Protein AF-A0A1J4SV22-F1 (afdb_monomer_lite)

pLDDT: mean 73.8, std 19.76, range [37.28, 94.69]

Foldseek 3Di:
DDPDDDDDDDDDDDDPDDDDDPDDDDPVVPPPPPPPDDDDDDDPPVVVVVLVVVVVVCVVVVDPDDSVRVVVVVVVVQVVQCVVVPCPGPVNVVVVD

Secondary structure (DSSP, 8-state):
------------------------S----------------PPPHHHHHHHHHHHHHHHHTT----HHHHHHHHHHHHHHHHHHHGGGSHHHHHH--

Radius of gyration: 30.12 Å; chains: 1; bounding box: 45×64×73 Å

Structure (mmCIF, N/CA/C/O backbone):
data_AF-A0A1J4SV22-F1
#
_entry.id   AF-A0A1J4SV22-F1
#
loop_
_atom_site.group_PDB
_atom_site.id
_atom_site.type_symbol
_atom_site.label_atom_id
_atom_site.label_alt_id
_atom_site.label_comp_id
_atom_site.label_asym_id
_atom_site.label_entity_id
_atom_site.label_seq_id
_atom_site.pdbx_PDB_ins_code
_atom_site.Cartn_x
_atom_site.Cartn_y
_atom_site.Cartn_z
_atom_site.occupancy
_atom_site.B_iso_or_equiv
_atom_site.auth_seq_id
_atom_site.auth_comp_id
_atom_site.auth_asym_id
_atom_site.auth_atom_id
_atom_site.pdbx_PDB_model_num
ATOM 1 N N . MET A 1 1 ? 22.834 -49.471 45.660 1.00 41.72 1 MET A N 1
ATOM 2 C CA . MET A 1 1 ? 21.680 -50.274 46.130 1.00 41.72 1 MET A CA 1
ATOM 3 C C . MET A 1 1 ? 20.639 -49.349 46.741 1.00 41.72 1 MET A C 1
ATOM 5 O O . MET A 1 1 ? 21.003 -48.350 47.348 1.00 41.72 1 MET A O 1
ATOM 9 N N . LYS A 1 2 ? 19.367 -49.654 46.472 1.00 46.53 2 LYS A N 1
ATOM 10 C CA . LYS A 1 2 ? 18.158 -48.862 46.739 1.00 46.53 2 LYS A CA 1
ATOM 11 C C . LYS A 1 2 ? 18.062 -48.352 48.185 1.00 46.53 2 LYS A C 1
ATOM 13 O O . LYS A 1 2 ? 18.158 -49.150 49.111 1.00 46.53 2 LYS A O 1
ATOM 18 N N . ARG A 1 3 ? 17.733 -47.070 48.370 1.00 51.22 3 ARG A N 1
ATOM 19 C CA . ARG A 1 3 ? 17.028 -46.602 49.573 1.00 51.22 3 ARG A CA 1
ATOM 20 C C . ARG A 1 3 ? 15.554 -46.469 49.211 1.00 51.22 3 ARG A C 1
ATOM 22 O O . ARG A 1 3 ? 15.141 -45.505 48.579 1.00 51.22 3 ARG A O 1
ATOM 29 N N . VAL A 1 4 ? 14.822 -47.537 49.511 1.00 52.31 4 VAL A N 1
ATOM 30 C CA . VAL A 1 4 ? 13.361 -47.592 49.463 1.00 52.31 4 VAL A CA 1
ATOM 31 C C . VAL A 1 4 ? 12.812 -46.781 50.635 1.00 52.31 4 VAL A C 1
ATOM 33 O O . VAL A 1 4 ? 13.368 -46.802 51.732 1.00 52.31 4 VAL A O 1
ATOM 36 N N . SER A 1 5 ? 11.744 -46.053 50.333 1.00 49.75 5 SER A N 1
ATOM 37 C CA . SER A 1 5 ? 10.976 -45.131 51.157 1.00 49.75 5 SER A CA 1
ATOM 38 C C . SER A 1 5 ? 10.615 -45.659 52.544 1.00 49.75 5 SER A C 1
ATOM 40 O O . SER A 1 5 ? 10.216 -46.813 52.696 1.00 49.75 5 SER A O 1
ATOM 42 N N . LEU A 1 6 ? 10.633 -44.756 53.526 1.00 48.22 6 LEU A N 1
ATOM 43 C CA . LEU A 1 6 ? 10.004 -44.959 54.823 1.00 48.22 6 LEU A CA 1
ATOM 44 C C . LEU A 1 6 ? 9.023 -43.806 55.102 1.00 48.22 6 LEU A C 1
ATOM 46 O O . LEU A 1 6 ? 9.424 -42.693 55.409 1.00 48.22 6 LEU A O 1
ATOM 50 N N . ILE A 1 7 ? 7.739 -44.143 54.962 1.00 48.19 7 ILE A N 1
ATOM 51 C CA . ILE A 1 7 ? 6.654 -43.877 55.920 1.00 48.19 7 ILE A CA 1
ATOM 52 C C . ILE A 1 7 ? 6.267 -42.415 56.200 1.00 48.19 7 ILE A C 1
ATOM 54 O O . ILE A 1 7 ? 6.965 -41.665 56.870 1.00 48.19 7 ILE A O 1
ATOM 58 N N . GLY A 1 8 ? 5.010 -42.112 55.870 1.00 46.62 8 GLY A N 1
ATOM 59 C CA . GLY A 1 8 ? 4.230 -41.040 56.481 1.00 46.62 8 GLY A CA 1
ATOM 60 C C . GLY A 1 8 ? 2.732 -41.282 56.290 1.00 46.62 8 GLY A C 1
ATOM 61 O O . GLY A 1 8 ? 2.190 -40.955 55.244 1.00 46.62 8 GLY A O 1
ATOM 62 N N . LYS A 1 9 ? 2.090 -41.895 57.296 1.00 44.12 9 LYS A N 1
ATOM 63 C CA . LYS A 1 9 ? 0.628 -41.994 57.517 1.00 44.12 9 LYS A CA 1
ATOM 64 C C . LYS A 1 9 ? -0.034 -40.633 57.212 1.00 44.12 9 LYS A C 1
ATOM 66 O O . LYS A 1 9 ? 0.512 -39.624 57.623 1.00 44.12 9 LYS A O 1
ATOM 71 N N . GLY A 1 10 ? -1.171 -40.473 56.545 1.00 38.91 10 GLY A N 1
ATOM 72 C CA . GLY A 1 10 ? -2.390 -41.265 56.488 1.00 38.91 10 GLY A CA 1
ATOM 73 C C . GLY A 1 10 ? -3.560 -40.327 56.828 1.00 38.91 10 GLY A C 1
ATOM 74 O O . GLY A 1 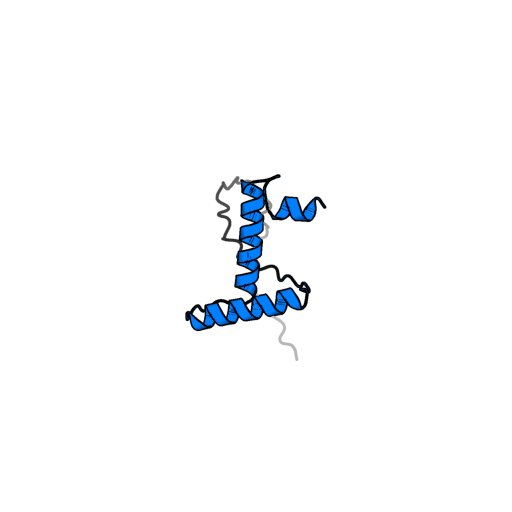10 ? -3.505 -39.693 57.876 1.00 38.91 10 GLY A O 1
ATOM 75 N N . LYS A 1 11 ? -4.574 -40.258 55.949 1.00 46.41 11 LYS A N 1
ATOM 76 C CA . LYS A 1 11 ? -6.032 -40.129 56.197 1.00 46.41 11 LYS A CA 1
ATOM 77 C C . LYS A 1 11 ? -6.759 -39.253 55.157 1.00 46.41 11 LYS A C 1
ATOM 79 O O . LYS A 1 11 ? -6.391 -38.107 54.944 1.00 46.41 11 LYS A O 1
ATOM 84 N N . ALA A 1 12 ? -7.856 -39.836 54.658 1.00 38.91 12 ALA A N 1
ATOM 85 C CA . ALA A 1 12 ? -9.033 -39.241 54.015 1.00 38.91 12 ALA A CA 1
ATOM 86 C C . ALA A 1 12 ? -8.949 -38.856 52.517 1.00 38.91 12 ALA A C 1
ATOM 88 O O . ALA A 1 12 ? -8.496 -37.781 52.147 1.00 38.91 12 ALA A O 1
ATOM 89 N N . GLU A 1 13 ? -9.505 -39.736 51.672 1.00 42.19 13 GLU A N 1
ATOM 90 C CA . GLU A 1 13 ? -10.409 -39.347 50.567 1.00 42.19 13 GLU A CA 1
ATOM 91 C C . GLU A 1 13 ? -11.569 -38.463 51.097 1.00 42.19 13 GLU A C 1
ATOM 93 O O . GLU A 1 13 ? -11.846 -38.548 52.298 1.00 42.19 13 GLU A O 1
ATOM 98 N N . PRO A 1 14 ? -12.298 -37.669 50.274 1.00 49.12 14 PRO A N 1
ATOM 99 C CA . PRO A 1 14 ? -12.535 -37.849 48.836 1.00 49.12 14 PRO A CA 1
ATOM 100 C C . PRO A 1 14 ? -12.362 -36.580 47.973 1.00 49.12 14 PRO A C 1
ATOM 102 O O . PRO A 1 14 ? -12.222 -35.457 48.453 1.00 49.12 14 PRO A O 1
ATOM 105 N N . ALA A 1 15 ? -12.392 -36.782 46.656 1.00 52.16 15 ALA A N 1
ATOM 106 C CA . ALA A 1 15 ? -12.482 -35.735 45.643 1.00 52.16 15 ALA A CA 1
ATOM 107 C C . ALA A 1 15 ? -13.679 -34.786 45.877 1.00 52.16 15 ALA A C 1
ATOM 109 O O . ALA A 1 15 ? -14.758 -35.255 46.243 1.00 52.16 15 ALA A O 1
ATOM 110 N N . PRO A 1 16 ? -13.572 -33.479 45.572 1.00 45.22 16 PRO A N 1
ATOM 111 C CA . PRO A 1 16 ? -14.754 -32.653 45.402 1.00 45.22 16 PRO A CA 1
ATOM 112 C C . PRO A 1 16 ? -15.317 -32.862 43.990 1.00 45.22 16 PRO A C 1
ATOM 114 O O . PRO A 1 16 ? -14.943 -32.194 43.025 1.00 45.22 16 PRO A O 1
ATOM 117 N N . THR A 1 17 ? -16.241 -33.813 43.879 1.00 48.12 17 THR A N 1
ATOM 118 C CA . THR A 1 17 ? -17.216 -33.873 42.790 1.00 48.12 17 THR A CA 1
ATOM 119 C C . THR A 1 17 ? -18.190 -32.702 42.943 1.00 48.12 17 THR A C 1
ATOM 121 O O . THR A 1 17 ? -18.940 -32.637 43.908 1.00 48.12 17 THR A O 1
ATOM 124 N N . VAL A 1 18 ? -18.132 -31.789 41.971 1.00 53.78 18 VAL A N 1
ATOM 125 C CA . VAL A 1 18 ? -19.234 -31.005 41.380 1.00 53.78 18 VAL A CA 1
ATOM 126 C C . VAL A 1 18 ? -20.321 -30.504 42.350 1.00 53.78 18 VAL A C 1
ATOM 128 O O . VAL A 1 18 ? -21.245 -31.228 42.706 1.00 53.78 18 VAL A O 1
ATOM 131 N N . GLY A 1 19 ? -20.280 -29.208 42.667 1.00 37.28 19 GLY A N 1
ATOM 132 C CA . GLY A 1 19 ? -21.351 -28.487 43.359 1.00 37.28 19 GLY A CA 1
ATOM 133 C C . GLY A 1 19 ? -21.508 -27.085 42.775 1.00 37.28 19 GLY A C 1
ATOM 134 O O . GLY A 1 19 ? -20.524 -26.371 42.612 1.00 37.28 19 GLY A O 1
ATOM 135 N N . GLY A 1 20 ? -22.737 -26.744 42.393 1.00 47.38 20 GLY A N 1
ATOM 136 C CA . GLY A 1 20 ? -23.099 -25.597 41.567 1.00 47.38 20 GLY A CA 1
ATOM 137 C C . GLY A 1 20 ? -22.705 -24.221 42.103 1.00 47.38 20 GLY A C 1
ATOM 138 O O . GLY A 1 20 ? -22.696 -23.954 43.300 1.00 47.38 20 GLY A O 1
ATOM 139 N N . GLY A 1 21 ? -22.453 -23.320 41.159 1.00 38.91 21 GLY A N 1
ATOM 140 C CA . GLY A 1 21 ? -22.234 -21.906 41.414 1.00 38.91 21 GLY A CA 1
ATOM 141 C C . GLY A 1 21 ? -22.153 -21.162 40.094 1.00 38.91 21 GLY A C 1
ATOM 142 O O . GLY A 1 21 ? -21.142 -21.213 39.400 1.00 38.91 21 GLY A O 1
ATOM 143 N N . VAL A 1 22 ? -23.247 -20.507 39.718 1.00 54.56 22 VAL A N 1
ATOM 144 C CA . VAL A 1 22 ? -23.289 -19.550 38.613 1.00 54.56 22 VAL A CA 1
ATOM 145 C C . VAL A 1 22 ? -22.396 -18.368 38.993 1.00 54.56 22 VAL A C 1
ATOM 147 O O . VAL A 1 22 ? -22.860 -17.419 39.616 1.00 54.56 22 VAL A O 1
ATOM 150 N N . ASN A 1 23 ? -21.118 -18.408 38.617 1.00 49.25 23 ASN A N 1
ATOM 151 C CA . ASN A 1 23 ? -20.236 -17.244 38.699 1.00 49.25 23 ASN A CA 1
ATOM 152 C C . ASN A 1 23 ? -20.235 -16.509 37.356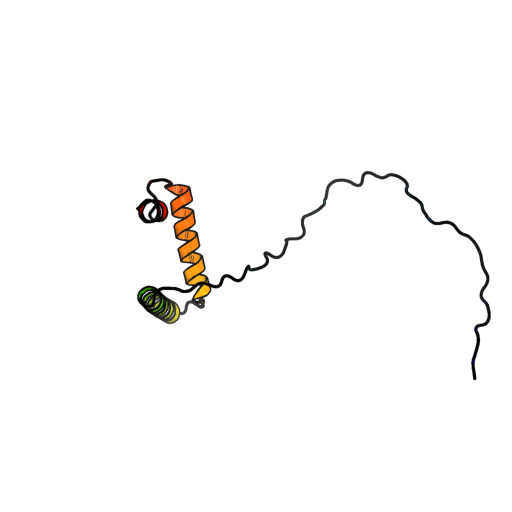 1.00 49.25 23 ASN A C 1
ATOM 154 O O . ASN A 1 23 ? -19.414 -16.722 36.468 1.00 49.25 23 ASN A O 1
ATOM 158 N N . THR A 1 24 ? -21.290 -15.712 37.217 1.00 47.88 24 THR A N 1
ATOM 159 C CA . THR A 1 24 ? -21.255 -14.307 36.806 1.00 47.88 24 THR A CA 1
ATOM 160 C C . THR A 1 24 ? -20.136 -13.852 35.859 1.00 47.88 24 THR A C 1
ATOM 162 O O . THR A 1 24 ? -18.986 -13.654 36.234 1.00 47.88 24 THR A O 1
ATOM 165 N N . PHE A 1 25 ? -20.552 -13.555 34.622 1.00 52.88 25 PHE A N 1
ATOM 166 C CA . PHE A 1 25 ? -20.399 -12.230 34.009 1.00 52.88 25 PHE A CA 1
ATOM 167 C C . PHE A 1 25 ? -19.197 -11.406 34.483 1.00 52.88 25 PHE A C 1
ATOM 169 O O . PHE A 1 25 ? -19.399 -10.455 35.207 1.00 52.88 25 PHE A O 1
ATOM 176 N N . PHE A 1 26 ? -17.979 -11.747 34.076 1.00 54.06 26 PHE A N 1
ATOM 177 C CA . PHE A 1 26 ? -16.888 -10.809 33.764 1.00 54.06 26 PHE A CA 1
ATOM 178 C C . PHE A 1 26 ? -15.752 -11.630 33.150 1.00 54.06 26 PHE A C 1
ATOM 180 O O . PHE A 1 26 ? -14.623 -11.665 33.633 1.00 54.06 26 PHE A O 1
ATOM 187 N N . SER A 1 27 ? -16.036 -12.286 32.020 1.00 45.25 27 SER A N 1
ATOM 188 C CA . SER A 1 27 ? -14.961 -12.573 31.074 1.00 45.25 27 SER A CA 1
ATOM 189 C C . SER A 1 27 ? -14.617 -11.235 30.423 1.00 45.25 27 SER A C 1
ATOM 191 O O . SER A 1 27 ? -15.067 -10.917 29.322 1.00 45.25 27 SER A O 1
ATOM 193 N N . HIS A 1 28 ? -13.891 -10.389 31.162 1.00 50.75 28 HIS A N 1
ATOM 194 C CA . HIS A 1 28 ? -13.095 -9.346 30.546 1.00 50.75 28 HIS A CA 1
ATOM 195 C C . HIS A 1 28 ? -12.238 -10.086 29.534 1.00 50.75 28 HIS A C 1
ATOM 197 O O . HIS A 1 28 ? -11.295 -10.783 29.908 1.00 50.75 28 HIS A O 1
ATOM 203 N N . LYS A 1 29 ? -12.638 -10.013 28.258 1.00 50.59 29 LYS A N 1
ATOM 204 C CA . LYS A 1 29 ? -11.792 -10.410 27.146 1.00 50.59 29 LYS A CA 1
ATOM 205 C C . LYS A 1 29 ? -10.481 -9.682 27.390 1.00 50.59 29 LYS A C 1
ATOM 207 O O . LYS A 1 29 ? -10.399 -8.475 27.170 1.00 50.59 29 LYS A O 1
ATOM 212 N N . ALA A 1 30 ? -9.483 -10.408 27.888 1.00 54.12 30 ALA A N 1
ATOM 213 C CA . ALA A 1 30 ? -8.106 -9.979 27.787 1.00 54.12 30 ALA A CA 1
ATOM 214 C C . ALA A 1 30 ? -7.926 -9.524 26.333 1.00 54.12 30 ALA A C 1
ATOM 216 O O . ALA A 1 30 ? -8.486 -10.186 25.446 1.00 54.12 30 ALA A O 1
ATOM 217 N N . PRO A 1 31 ? -7.259 -8.388 26.064 1.00 49.44 31 PRO A N 1
ATOM 218 C CA . PRO A 1 31 ? -7.052 -7.959 24.697 1.00 49.44 31 PRO A CA 1
ATOM 219 C C . PRO A 1 31 ? -6.345 -9.116 24.006 1.00 49.44 31 PRO A C 1
ATOM 221 O O . PRO A 1 31 ? -5.193 -9.422 24.306 1.00 49.44 31 PRO A O 1
ATOM 224 N N . VAL A 1 32 ? -7.082 -9.822 23.147 1.00 56.19 32 VAL A N 1
ATOM 225 C CA . VAL A 1 32 ? -6.518 -10.802 22.234 1.00 56.19 32 VAL A CA 1
ATOM 226 C C . VAL A 1 32 ? -5.537 -9.978 21.437 1.00 56.19 32 VAL A C 1
ATOM 228 O O . VAL A 1 32 ? -5.946 -9.146 20.626 1.00 56.19 32 VAL A O 1
ATOM 231 N N . THR A 1 33 ? -4.257 -10.114 21.776 1.00 52.16 33 THR A N 1
ATOM 232 C CA . THR A 1 33 ? -3.155 -9.508 21.051 1.00 52.16 33 THR A CA 1
ATOM 233 C C . THR A 1 33 ? -3.423 -9.835 19.598 1.00 52.16 33 THR A C 1
ATOM 235 O O . THR A 1 33 ? -3.461 -11.005 19.219 1.00 52.16 33 THR A O 1
ATOM 238 N N . ALA A 1 34 ? -3.782 -8.810 18.821 1.00 61.91 34 ALA A N 1
ATOM 239 C CA . ALA A 1 34 ? -4.223 -8.995 17.454 1.00 61.91 34 ALA A CA 1
ATOM 240 C C . ALA A 1 34 ? -3.060 -9.645 16.707 1.00 61.91 34 ALA A C 1
ATOM 242 O O . ALA A 1 34 ? -2.063 -8.993 16.394 1.00 61.91 34 ALA A O 1
ATOM 243 N N . SER A 1 35 ? -3.150 -10.961 16.521 1.00 65.75 35 SER A N 1
ATOM 244 C CA . SER A 1 35 ? -2.141 -11.741 15.828 1.00 65.75 35 SER A CA 1
ATOM 245 C C . SER A 1 35 ? -2.014 -11.141 14.436 1.00 65.75 35 SER A C 1
ATOM 247 O O . SER A 1 35 ? -2.961 -11.182 13.644 1.00 65.75 35 SER A O 1
ATOM 249 N N . LYS A 1 36 ? -0.871 -10.497 14.168 1.00 72.44 36 LYS A N 1
ATOM 250 C CA . LYS A 1 36 ? -0.579 -9.917 12.859 1.00 72.44 36 LYS A CA 1
ATOM 251 C C . LYS A 1 36 ? -0.525 -11.072 11.863 1.00 72.44 36 LYS A C 1
ATOM 253 O O . LYS A 1 36 ? 0.462 -11.806 11.807 1.00 72.44 36 LYS A O 1
ATOM 258 N N . LYS A 1 37 ? -1.603 -11.259 11.097 1.00 79.94 37 LYS A N 1
ATOM 259 C CA . LYS A 1 37 ? -1.646 -12.245 10.015 1.00 79.94 37 LYS A CA 1
ATOM 260 C C . LYS A 1 37 ? -0.625 -11.825 8.962 1.00 79.94 37 LYS A C 1
ATOM 262 O O . LYS A 1 37 ? -0.738 -10.746 8.386 1.00 79.94 37 LYS A O 1
ATOM 267 N N . LYS A 1 38 ? 0.384 -12.666 8.735 1.00 84.25 38 LYS A N 1
ATOM 268 C CA . LYS A 1 38 ? 1.352 -12.460 7.656 1.00 84.25 38 LYS A CA 1
ATOM 269 C C . LYS A 1 38 ? 0.658 -12.765 6.333 1.00 84.25 38 LYS A C 1
ATOM 271 O O . LYS A 1 38 ? 0.130 -13.860 6.159 1.00 84.25 38 LYS A O 1
ATOM 276 N N . LEU A 1 39 ? 0.653 -11.794 5.430 1.00 85.88 39 LEU A N 1
ATOM 277 C CA . LEU A 1 39 ? 0.159 -11.949 4.068 1.00 85.88 39 LEU A CA 1
ATOM 278 C C . LEU A 1 39 ? 1.353 -11.914 3.120 1.00 85.88 39 LEU A C 1
ATOM 280 O O . LEU A 1 39 ? 2.222 -11.054 3.243 1.00 85.88 39 LEU A O 1
ATOM 284 N N . LEU A 1 40 ? 1.387 -12.867 2.197 1.00 89.75 40 LEU A N 1
ATOM 285 C CA . LEU A 1 40 ? 2.368 -12.956 1.124 1.00 89.75 40 LEU A CA 1
ATOM 286 C C . LEU A 1 40 ? 1.614 -12.808 -0.192 1.00 89.75 40 LEU A C 1
ATOM 288 O O . LEU A 1 40 ? 0.647 -13.527 -0.435 1.00 89.75 40 LEU A O 1
ATOM 292 N N . PHE A 1 41 ? 2.040 -11.861 -1.017 1.00 87.12 41 PHE A N 1
ATOM 293 C CA . PHE A 1 41 ? 1.491 -11.630 -2.346 1.00 87.12 41 PHE A CA 1
ATOM 294 C C . PHE A 1 41 ? 2.585 -11.069 -3.251 1.00 87.12 41 PHE A C 1
ATOM 296 O O . PHE A 1 41 ? 3.534 -10.436 -2.787 1.00 87.12 41 PHE A O 1
ATOM 303 N N . SER A 1 42 ? 2.444 -11.312 -4.549 1.00 89.62 42 SER A N 1
ATOM 304 C CA . SER A 1 42 ? 3.290 -10.727 -5.583 1.00 89.62 42 SER A CA 1
ATOM 305 C C . SER A 1 42 ? 2.636 -9.465 -6.128 1.00 89.62 42 SER A C 1
ATOM 307 O O . SER A 1 42 ? 1.449 -9.473 -6.458 1.00 89.62 42 SER A O 1
ATOM 309 N N . LEU A 1 43 ? 3.416 -8.397 -6.259 1.00 88.38 43 LEU A N 1
ATOM 310 C CA . LEU A 1 43 ? 3.000 -7.188 -6.958 1.00 88.38 43 LEU A CA 1
ATOM 311 C C . LEU A 1 43 ? 3.589 -7.181 -8.375 1.00 88.38 43 LEU A C 1
ATOM 313 O O . LEU A 1 43 ? 4.697 -7.687 -8.566 1.00 88.38 43 LEU A O 1
ATOM 317 N N . PRO A 1 44 ? 2.894 -6.587 -9.360 1.00 93.44 44 PRO A N 1
ATOM 318 C CA . PRO A 1 44 ? 3.503 -6.257 -10.643 1.00 93.44 44 PRO A CA 1
ATOM 319 C C . PRO A 1 44 ? 4.752 -5.385 -10.455 1.00 93.44 44 PRO A C 1
ATOM 321 O O . PRO A 1 44 ? 4.841 -4.616 -9.489 1.00 93.44 44 PRO A O 1
ATOM 324 N N . VAL A 1 45 ? 5.700 -5.482 -11.388 1.00 93.00 45 VAL A N 1
ATOM 325 C CA . VAL A 1 45 ? 6.978 -4.749 -11.327 1.00 93.00 45 VAL A CA 1
ATOM 326 C C . VAL A 1 45 ? 6.7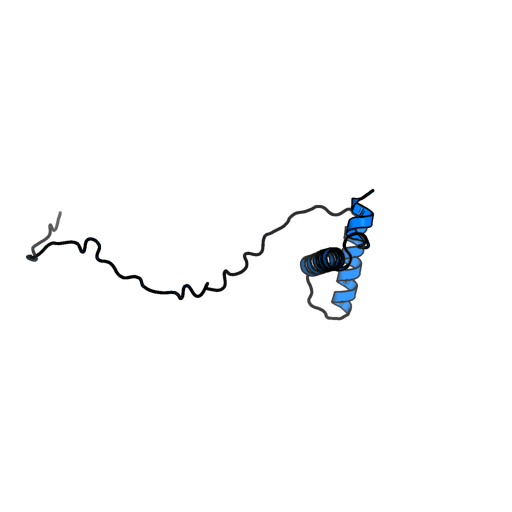30 -3.244 -11.222 1.00 93.00 45 VAL A C 1
ATOM 328 O O . VAL A 1 45 ? 7.169 -2.631 -10.253 1.00 93.00 45 VAL A O 1
ATOM 331 N N . ASP A 1 46 ? 5.889 -2.693 -12.099 1.00 92.88 46 ASP A N 1
ATOM 332 C CA . ASP A 1 46 ? 5.540 -1.265 -12.123 1.00 92.88 46 ASP A CA 1
ATOM 333 C C . ASP A 1 46 ? 4.969 -0.758 -10.788 1.00 92.88 46 ASP A C 1
ATOM 335 O O . ASP A 1 46 ? 5.195 0.379 -10.373 1.00 92.88 46 ASP A O 1
ATOM 339 N N . VAL A 1 47 ? 4.197 -1.597 -10.090 1.00 92.38 47 VAL A N 1
ATOM 340 C CA . VAL A 1 47 ? 3.616 -1.252 -8.782 1.00 92.38 47 VAL A CA 1
ATOM 341 C C . VAL A 1 47 ? 4.690 -1.293 -7.696 1.00 92.38 47 VAL A C 1
ATOM 343 O O . VAL A 1 47 ? 4.681 -0.474 -6.778 1.00 92.38 47 VAL A O 1
ATOM 346 N N . THR A 1 48 ? 5.632 -2.227 -7.809 1.00 92.25 48 THR A N 1
ATOM 347 C CA . THR A 1 48 ? 6.752 -2.374 -6.876 1.00 92.25 48 THR A CA 1
ATOM 348 C C . THR A 1 48 ? 7.724 -1.200 -6.977 1.00 92.25 48 THR A C 1
ATOM 350 O O . THR A 1 48 ? 8.181 -0.706 -5.945 1.00 92.25 48 THR A O 1
ATOM 353 N N . GLU A 1 49 ? 7.996 -0.720 -8.191 1.00 94.69 49 GLU A N 1
ATOM 354 C CA . GLU A 1 49 ? 8.815 0.473 -8.438 1.00 94.69 49 GLU A CA 1
ATOM 355 C C . GLU A 1 49 ? 8.165 1.717 -7.827 1.00 94.69 49 GLU A C 1
ATOM 357 O O . GLU A 1 49 ? 8.767 2.374 -6.980 1.00 94.69 49 GLU A O 1
ATOM 362 N N . LYS A 1 50 ? 6.877 1.952 -8.110 1.00 94.25 50 LYS A N 1
ATOM 363 C CA . LYS A 1 50 ? 6.124 3.065 -7.506 1.00 94.25 50 LYS A CA 1
ATOM 364 C C . LYS A 1 50 ? 6.088 2.999 -5.979 1.00 94.25 50 LYS A C 1
ATOM 366 O O . LYS A 1 50 ? 6.191 4.023 -5.308 1.00 94.25 50 LYS A O 1
ATOM 371 N N . LEU A 1 51 ? 5.948 1.802 -5.405 1.00 93.50 51 LEU A N 1
ATOM 372 C CA . LEU A 1 51 ? 6.007 1.617 -3.954 1.00 93.50 51 LEU A CA 1
ATOM 373 C C . LEU A 1 51 ? 7.389 1.987 -3.395 1.00 93.50 51 LEU A C 1
ATOM 375 O O . LEU A 1 51 ? 7.478 2.538 -2.296 1.00 93.50 51 LEU A O 1
ATOM 379 N N . ALA A 1 52 ? 8.465 1.674 -4.121 1.00 93.81 52 ALA A N 1
ATOM 380 C CA . ALA A 1 52 ? 9.811 2.065 -3.730 1.00 93.81 52 ALA A CA 1
ATOM 381 C C . ALA A 1 52 ? 9.974 3.590 -3.754 1.00 93.81 52 ALA A C 1
ATOM 383 O O . ALA A 1 52 ? 10.455 4.137 -2.763 1.00 93.81 52 ALA A O 1
ATOM 384 N N . ASP A 1 53 ? 9.510 4.265 -4.806 1.00 94.56 53 ASP A N 1
ATOM 385 C CA . ASP A 1 53 ? 9.576 5.727 -4.926 1.00 94.56 53 ASP A CA 1
ATOM 386 C C . ASP A 1 53 ? 8.862 6.421 -3.761 1.00 94.56 53 ASP A C 1
ATOM 388 O O . ASP A 1 53 ? 9.467 7.217 -3.039 1.00 94.56 53 ASP A O 1
ATOM 392 N N . VAL A 1 54 ? 7.611 6.030 -3.487 1.00 93.25 54 VAL A N 1
ATOM 393 C CA . VAL A 1 54 ? 6.828 6.563 -2.358 1.00 93.25 54 VAL A CA 1
ATOM 394 C C . VAL A 1 54 ? 7.535 6.307 -1.025 1.00 93.25 54 VAL A C 1
ATOM 396 O O . VAL A 1 54 ? 7.590 7.183 -0.160 1.00 93.25 54 VAL A O 1
ATOM 399 N N . TYR A 1 55 ? 8.114 5.118 -0.841 1.00 93.56 55 TYR A N 1
ATOM 400 C CA . TYR A 1 55 ? 8.890 4.807 0.357 1.00 93.56 55 TYR A CA 1
ATOM 401 C C . TYR A 1 55 ? 10.108 5.732 0.509 1.00 93.56 55 TYR A C 1
ATOM 403 O O . TYR A 1 55 ? 10.359 6.234 1.608 1.00 93.56 55 TYR A O 1
ATOM 411 N N . TYR A 1 56 ? 10.850 5.997 -0.569 1.00 93.75 56 TYR A N 1
ATOM 412 C CA . TYR A 1 56 ? 11.996 6.907 -0.536 1.00 93.75 56 TYR A CA 1
ATOM 413 C C . TYR A 1 56 ? 11.584 8.350 -0.240 1.00 93.75 56 TYR A C 1
ATOM 415 O O . TYR A 1 56 ? 12.250 9.013 0.559 1.00 93.75 56 TYR A O 1
ATOM 423 N N . GLU A 1 57 ? 10.475 8.827 -0.805 1.00 92.31 57 GLU A N 1
ATOM 424 C CA . GLU A 1 57 ? 9.934 10.154 -0.504 1.00 92.31 57 GLU A CA 1
ATOM 425 C C . GLU A 1 57 ? 9.537 10.293 0.971 1.00 92.31 57 GLU A C 1
ATOM 427 O O . GLU A 1 57 ? 9.925 11.254 1.643 1.00 92.31 57 GLU A O 1
ATOM 432 N N . LEU A 1 58 ? 8.828 9.300 1.519 1.00 90.38 58 LEU A N 1
ATOM 433 C CA . LEU A 1 58 ? 8.430 9.293 2.928 1.00 90.38 58 LEU A CA 1
ATOM 434 C C . LEU A 1 58 ? 9.645 9.206 3.861 1.00 90.38 58 LEU A C 1
ATOM 436 O O . LEU A 1 58 ? 9.701 9.907 4.876 1.00 90.38 58 LEU A O 1
ATOM 440 N N . LYS A 1 59 ? 10.657 8.417 3.489 1.00 89.94 59 LYS A N 1
ATOM 441 C CA . LYS A 1 59 ? 11.923 8.329 4.224 1.00 89.94 59 LYS A CA 1
ATOM 442 C C . LYS A 1 59 ? 12.686 9.655 4.201 1.00 89.94 59 LYS A C 1
ATOM 444 O O . LYS A 1 59 ? 13.214 10.071 5.233 1.00 89.94 59 LYS A O 1
ATOM 449 N N . LYS A 1 60 ? 12.711 10.354 3.061 1.00 91.12 60 LYS A N 1
ATOM 450 C CA . LYS A 1 60 ? 13.307 11.696 2.928 1.00 91.12 60 LYS A CA 1
ATOM 451 C C . LYS A 1 60 ? 12.610 12.710 3.837 1.00 91.12 60 LYS A C 1
ATOM 453 O O . LYS A 1 60 ? 13.281 13.534 4.454 1.00 91.12 60 LYS A O 1
ATOM 458 N N . ALA A 1 61 ? 11.295 12.591 4.005 1.00 89.94 61 ALA A N 1
ATOM 459 C CA . ALA A 1 61 ? 10.509 13.373 4.959 1.00 89.94 61 ALA A CA 1
ATOM 460 C C . ALA A 1 61 ? 10.720 12.969 6.440 1.00 89.94 61 ALA A C 1
ATOM 462 O O . ALA A 1 61 ? 9.951 13.386 7.303 1.00 89.94 61 ALA A O 1
ATOM 463 N N . ARG A 1 62 ? 11.749 12.158 6.746 1.00 81.06 62 ARG A N 1
ATOM 464 C CA . ARG A 1 62 ? 12.080 11.615 8.078 1.00 81.06 62 ARG A CA 1
ATOM 465 C C . ARG A 1 62 ? 10.948 10.817 8.734 1.00 81.06 62 ARG A C 1
ATOM 467 O O . ARG A 1 62 ? 10.919 10.686 9.955 1.00 81.06 62 ARG A O 1
ATOM 474 N N . LYS A 1 63 ? 10.031 10.248 7.945 1.00 81.19 63 LYS A N 1
ATOM 475 C CA . LYS A 1 63 ? 9.015 9.329 8.466 1.00 81.19 63 LYS A CA 1
ATOM 476 C C . LYS A 1 63 ? 9.604 7.926 8.566 1.00 81.19 63 LYS A C 1
ATOM 478 O O . LYS A 1 63 ? 10.103 7.378 7.585 1.00 81.19 63 LYS A O 1
ATOM 483 N N . THR A 1 64 ? 9.532 7.337 9.753 1.00 84.12 64 THR A N 1
ATOM 484 C CA . THR A 1 64 ? 9.859 5.927 9.985 1.00 84.12 64 THR A CA 1
ATOM 485 C C . THR A 1 64 ? 8.628 5.090 9.659 1.00 84.12 64 THR A C 1
ATOM 487 O O . THR A 1 64 ? 7.787 4.857 10.524 1.00 84.12 64 THR A O 1
ATOM 490 N N . ILE A 1 65 ? 8.481 4.716 8.390 1.00 88.81 65 ILE A N 1
ATOM 491 C CA . ILE A 1 65 ? 7.382 3.875 7.914 1.00 88.81 65 ILE A CA 1
ATOM 492 C C . ILE A 1 65 ? 7.941 2.745 7.058 1.00 88.81 65 ILE A C 1
ATOM 494 O O . ILE A 1 65 ? 8.798 2.987 6.208 1.00 88.81 65 ILE A O 1
ATOM 498 N N . ASP A 1 66 ? 7.464 1.523 7.277 1.00 91.25 66 ASP A N 1
ATOM 499 C CA . ASP A 1 66 ? 7.878 0.368 6.488 1.00 91.25 66 ASP A CA 1
ATOM 500 C C . ASP A 1 66 ? 7.061 0.257 5.196 1.00 91.25 66 ASP A C 1
ATOM 502 O O . ASP A 1 66 ? 5.911 0.693 5.113 1.00 91.25 66 ASP A O 1
ATOM 506 N N . LYS A 1 67 ? 7.624 -0.395 4.170 1.00 90.62 67 LYS A N 1
ATOM 507 C CA . LYS A 1 67 ? 6.896 -0.665 2.915 1.00 90.62 67 LYS A CA 1
ATOM 508 C C . LYS A 1 67 ? 5.590 -1.428 3.163 1.00 90.62 67 LYS A C 1
ATOM 510 O O . LYS A 1 67 ? 4.591 -1.155 2.506 1.00 90.62 67 LYS A O 1
ATOM 515 N N . SER A 1 68 ? 5.582 -2.349 4.128 1.00 90.56 68 SER A N 1
ATOM 516 C CA . SER A 1 68 ? 4.381 -3.086 4.535 1.00 90.56 68 SER A CA 1
ATOM 517 C C . SER A 1 68 ? 3.289 -2.176 5.086 1.00 90.56 68 SER A C 1
ATOM 519 O O . SER A 1 68 ? 2.118 -2.403 4.798 1.00 90.56 68 SER A O 1
ATOM 521 N N . ASP A 1 69 ? 3.663 -1.140 5.837 1.00 90.75 69 ASP A N 1
ATOM 522 C CA . ASP A 1 69 ? 2.709 -0.206 6.431 1.00 90.75 69 ASP A CA 1
ATOM 523 C C . ASP A 1 69 ? 2.107 0.706 5.363 1.00 90.75 69 ASP A C 1
ATOM 525 O O . ASP A 1 69 ? 0.907 0.963 5.381 1.00 90.75 69 ASP A O 1
ATOM 529 N N . ILE A 1 70 ? 2.910 1.125 4.378 1.00 91.62 70 ILE A N 1
ATOM 530 C CA . ILE A 1 70 ? 2.422 1.872 3.209 1.00 91.62 70 ILE A CA 1
ATOM 531 C C . ILE A 1 70 ? 1.367 1.049 2.461 1.00 91.62 70 ILE A C 1
ATOM 533 O O . ILE A 1 70 ? 0.291 1.558 2.144 1.00 91.62 70 ILE A O 1
ATOM 537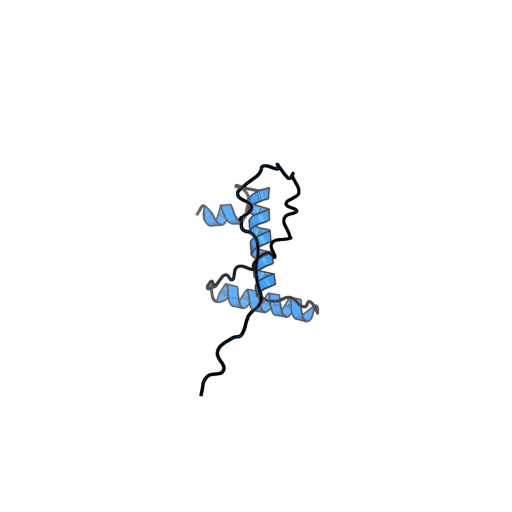 N N . VAL A 1 71 ? 1.641 -0.236 2.214 1.00 92.38 71 VAL A N 1
ATOM 538 C CA . VAL A 1 71 ? 0.681 -1.118 1.535 1.00 92.38 71 VAL A CA 1
ATOM 539 C C . VAL A 1 71 ? -0.564 -1.352 2.392 1.00 92.38 71 VAL A C 1
ATOM 541 O O . VAL A 1 71 ? -1.680 -1.299 1.877 1.00 92.38 71 VAL A O 1
ATOM 544 N N . ALA A 1 72 ? -0.404 -1.565 3.700 1.00 90.62 72 ALA A N 1
ATOM 545 C CA . ALA A 1 72 ? -1.529 -1.740 4.613 1.00 90.62 72 ALA A CA 1
ATOM 546 C C . ALA A 1 72 ? -2.436 -0.500 4.649 1.00 90.62 72 ALA A C 1
ATOM 548 O O . ALA A 1 72 ? -3.660 -0.639 4.605 1.00 90.62 72 ALA A O 1
ATOM 549 N N . LEU A 1 73 ? -1.852 0.701 4.672 1.00 91.62 73 LEU A N 1
ATOM 550 C CA . LEU A 1 73 ? -2.589 1.961 4.592 1.00 91.62 73 LEU A CA 1
ATOM 551 C C . LEU A 1 73 ? -3.350 2.066 3.272 1.00 91.62 73 LEU A C 1
ATOM 553 O O . LEU A 1 73 ? -4.556 2.282 3.297 1.00 91.62 73 LEU A O 1
ATOM 557 N N . ALA A 1 74 ? -2.687 1.825 2.138 1.00 91.31 74 ALA A N 1
ATOM 558 C CA . ALA A 1 74 ? -3.327 1.892 0.825 1.00 91.31 74 ALA A CA 1
ATOM 559 C C . ALA A 1 74 ? -4.527 0.933 0.708 1.00 91.31 74 ALA A C 1
ATOM 561 O O . ALA A 1 74 ? -5.602 1.331 0.257 1.00 91.31 74 ALA A O 1
ATOM 562 N N . LEU A 1 75 ? -4.375 -0.316 1.166 1.00 90.25 75 LEU A N 1
ATOM 563 C CA . LEU A 1 75 ? -5.462 -1.299 1.183 1.00 90.25 75 LEU A CA 1
ATOM 564 C C . LEU A 1 75 ? -6.602 -0.873 2.113 1.00 90.25 75 LEU A C 1
ATOM 566 O O . LEU A 1 75 ? -7.771 -1.001 1.753 1.00 90.25 75 LEU A O 1
ATOM 570 N N . THR A 1 76 ? -6.275 -0.344 3.292 1.00 91.12 76 THR A N 1
ATOM 571 C CA . THR A 1 76 ? -7.278 0.121 4.258 1.00 91.12 76 THR A CA 1
ATOM 572 C C . THR A 1 76 ? -8.071 1.293 3.690 1.00 91.12 76 THR A C 1
ATOM 574 O O . THR A 1 76 ? -9.298 1.257 3.719 1.00 91.12 76 THR A O 1
ATOM 577 N N . THR A 1 77 ? -7.403 2.270 3.073 1.00 91.06 77 THR A N 1
ATOM 578 C CA . THR A 1 77 ? -8.056 3.412 2.423 1.00 91.06 77 THR A CA 1
ATOM 579 C C . THR A 1 77 ? -8.983 2.970 1.291 1.00 91.06 77 THR A C 1
ATOM 581 O O . THR A 1 77 ? -10.103 3.467 1.194 1.00 91.06 77 THR A O 1
ATOM 584 N N . LEU A 1 78 ? -8.573 2.003 0.461 1.00 89.38 78 LEU A N 1
ATOM 585 C CA . LEU A 1 78 ? -9.436 1.457 -0.594 1.00 89.38 78 LEU A CA 1
ATOM 586 C C . LEU A 1 78 ? -10.666 0.736 -0.026 1.00 89.38 78 LEU A C 1
ATOM 588 O O . LEU A 1 78 ? -11.766 0.870 -0.562 1.00 89.38 78 LEU A O 1
ATOM 592 N N . LEU A 1 79 ? -10.499 -0.013 1.066 1.00 89.56 79 LEU A N 1
ATOM 593 C CA . LEU A 1 79 ? -11.606 -0.697 1.737 1.00 89.56 79 LEU A CA 1
ATOM 594 C C . LEU A 1 79 ? -12.565 0.283 2.422 1.00 89.56 79 LEU A C 1
ATOM 596 O O . LEU A 1 79 ? -13.774 0.059 2.422 1.00 89.56 79 LEU A O 1
ATOM 600 N N . GLU A 1 80 ? -12.053 1.361 3.008 1.00 90.81 80 GLU A N 1
ATOM 601 C CA . GLU A 1 80 ? -12.868 2.427 3.593 1.00 90.81 80 GLU A CA 1
ATOM 602 C C . GLU A 1 80 ? -13.641 3.198 2.519 1.00 90.81 80 GLU A C 1
ATOM 604 O O . GLU A 1 80 ? -14.843 3.420 2.680 1.00 90.81 80 GLU A O 1
ATOM 609 N N . ASP A 1 81 ? -13.002 3.519 1.390 1.00 90.38 81 ASP A N 1
ATOM 610 C CA . ASP A 1 81 ? -13.666 4.123 0.230 1.00 90.38 81 ASP A CA 1
ATOM 611 C C . ASP A 1 81 ? -14.787 3.219 -0.298 1.00 90.38 81 ASP A C 1
ATOM 613 O O . ASP A 1 81 ? -15.899 3.690 -0.541 1.00 90.38 81 ASP A O 1
ATOM 617 N N . TYR A 1 82 ? -14.543 1.907 -0.382 1.00 88.94 82 TYR A N 1
ATOM 618 C CA . TYR A 1 82 ? -15.565 0.922 -0.739 1.00 88.94 82 TYR A CA 1
ATOM 619 C C . TYR A 1 82 ? -16.739 0.905 0.241 1.00 88.94 82 TYR A C 1
ATOM 621 O O . TYR A 1 82 ? -17.896 0.954 -0.174 1.00 88.94 82 TYR A O 1
ATOM 629 N N . LYS A 1 83 ? -16.470 0.880 1.550 1.00 89.62 83 LYS A N 1
ATOM 630 C CA . LYS A 1 83 ? -17.529 0.896 2.572 1.00 89.62 83 LYS A CA 1
ATOM 631 C C . LYS A 1 83 ? -18.368 2.171 2.514 1.00 89.62 83 LYS A C 1
ATOM 633 O O . LYS A 1 83 ? -19.580 2.099 2.703 1.00 89.62 83 LYS A O 1
ATOM 638 N N . SER A 1 84 ? -17.728 3.309 2.255 1.00 89.06 84 SER A N 1
ATOM 639 C CA . SER A 1 84 ? -18.378 4.618 2.213 1.00 89.06 84 SER A CA 1
ATOM 640 C C . SER A 1 84 ? -19.184 4.825 0.926 1.00 89.06 84 SER A C 1
ATOM 642 O O . SER A 1 84 ? -20.358 5.185 0.975 1.00 89.06 84 SER A O 1
ATOM 644 N N . LYS A 1 85 ? -18.579 4.552 -0.236 1.00 89.62 85 LYS A N 1
ATOM 645 C CA . LYS A 1 85 ? -19.135 4.900 -1.554 1.00 89.62 85 LYS A CA 1
ATOM 646 C C . LYS A 1 85 ? -19.789 3.736 -2.297 1.00 89.62 85 LYS A C 1
ATOM 648 O O . LYS A 1 85 ? -20.444 3.976 -3.309 1.00 89.62 85 LYS A O 1
ATOM 653 N N . LYS A 1 86 ? -19.614 2.494 -1.832 1.00 85.88 86 LYS A N 1
ATOM 654 C CA . LYS A 1 86 ? -20.156 1.263 -2.435 1.00 85.88 86 LYS A CA 1
ATOM 655 C C . LYS A 1 86 ? -19.914 1.216 -3.952 1.00 85.88 86 LYS A C 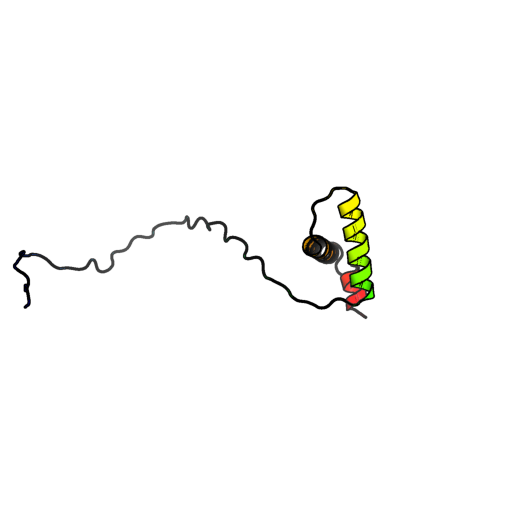1
ATOM 657 O O . LYS A 1 86 ? -18.762 1.156 -4.380 1.00 85.88 86 LYS A O 1
ATOM 662 N N . GLU A 1 87 ? -20.973 1.310 -4.754 1.00 82.00 87 GLU A N 1
ATOM 663 C CA . GLU A 1 87 ? -20.966 1.262 -6.225 1.00 82.00 87 GLU A CA 1
ATOM 664 C C . GLU A 1 87 ? -20.145 2.387 -6.877 1.00 82.00 87 GLU A C 1
ATOM 666 O O . GLU A 1 87 ? -19.669 2.259 -8.005 1.00 82.00 87 GLU A O 1
ATOM 671 N N . HIS A 1 88 ? -19.916 3.492 -6.165 1.00 82.12 88 HIS A N 1
ATOM 672 C CA . HIS A 1 88 ? -19.107 4.603 -6.663 1.00 82.12 88 HIS A CA 1
ATOM 673 C C . HIS A 1 88 ? -17.629 4.524 -6.270 1.00 82.12 88 HIS A C 1
ATOM 675 O O . HIS A 1 88 ? -16.848 5.379 -6.700 1.00 82.12 88 HIS A O 1
ATOM 681 N N . SER A 1 89 ? -17.237 3.529 -5.473 1.00 81.75 89 SER A N 1
ATOM 682 C CA . SER A 1 89 ? -15.854 3.369 -5.028 1.00 81.75 89 SER A CA 1
ATOM 683 C C . SER A 1 89 ? -14.915 2.979 -6.164 1.00 81.75 89 SER A C 1
ATOM 685 O O . SER A 1 89 ? -15.306 2.348 -7.151 1.00 81.75 89 SER A O 1
ATOM 687 N N . VAL A 1 90 ? -13.642 3.340 -6.009 1.00 83.19 90 VAL A N 1
ATOM 688 C CA . VAL A 1 90 ? -12.604 2.995 -6.994 1.00 83.19 90 VAL A CA 1
ATOM 689 C C . VAL A 1 90 ? -12.454 1.478 -7.107 1.00 83.19 90 VAL A C 1
ATOM 691 O O . VAL A 1 90 ? -12.325 0.950 -8.211 1.00 83.19 90 VAL A O 1
ATOM 694 N N . LEU A 1 91 ? -12.536 0.782 -5.969 1.00 83.50 91 LEU A N 1
ATOM 695 C CA . LEU A 1 91 ? -12.425 -0.670 -5.908 1.00 83.50 91 LEU A CA 1
ATOM 696 C C . LEU A 1 91 ? -13.537 -1.350 -6.717 1.00 83.50 91 LEU A C 1
ATOM 698 O O . LEU A 1 91 ? -13.232 -2.187 -7.561 1.00 83.50 91 LEU A O 1
ATOM 702 N N . TYR A 1 92 ? -14.799 -0.943 -6.524 1.00 82.31 92 TYR A N 1
ATOM 703 C CA . TYR A 1 92 ? -15.938 -1.528 -7.241 1.00 82.31 92 TYR A CA 1
ATOM 704 C C . TYR A 1 92 ? -15.846 -1.307 -8.756 1.00 82.31 92 TYR A C 1
ATOM 706 O O . TYR A 1 92 ? -16.037 -2.234 -9.541 1.00 82.31 92 TYR A O 1
ATOM 714 N N . LYS A 1 93 ? -15.485 -0.090 -9.183 1.00 86.69 93 LY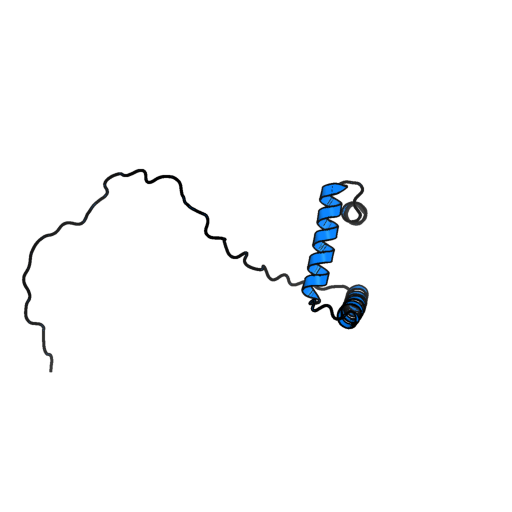S A N 1
ATOM 715 C CA . LYS A 1 93 ? -15.341 0.254 -10.608 1.00 86.69 93 LYS A CA 1
ATOM 716 C C . LYS A 1 93 ? -14.259 -0.559 -11.316 1.00 86.69 93 LYS A C 1
ATOM 718 O O . LYS A 1 93 ? -14.392 -0.832 -12.506 1.00 86.69 93 LYS A O 1
ATOM 723 N N . HIS A 1 94 ? -13.191 -0.917 -10.607 1.00 82.38 94 HIS A N 1
ATOM 724 C CA . HIS A 1 94 ? -12.129 -1.758 -11.154 1.00 82.38 94 HIS A CA 1
ATOM 725 C C . HIS A 1 94 ? -12.442 -3.254 -11.078 1.00 82.38 94 HIS A C 1
ATOM 727 O O . HIS A 1 94 ? -11.977 -3.984 -11.946 1.00 82.38 94 HIS A O 1
ATOM 733 N N . SER A 1 95 ? -13.222 -3.712 -10.092 1.00 77.12 95 SER A N 1
ATOM 734 C CA . SER A 1 95 ? -13.596 -5.126 -9.956 1.00 77.12 95 SER A CA 1
ATOM 735 C C . SER A 1 95 ? -14.801 -5.544 -10.800 1.00 77.12 95 SER A C 1
ATOM 737 O O . SER A 1 95 ? -14.986 -6.729 -11.031 1.00 77.12 95 SER A O 1
ATOM 739 N N . SER A 1 96 ? -15.654 -4.597 -11.202 1.00 72.62 96 SER A N 1
ATOM 740 C CA . SER A 1 96 ? -16.873 -4.856 -11.985 1.00 72.62 96 SER A CA 1
ATOM 741 C C . SER A 1 96 ? -16.643 -4.859 -13.509 1.00 72.62 96 SER A C 1
ATOM 743 O O . SER A 1 96 ? -17.618 -4.886 -14.262 1.00 72.62 96 SER A O 1
ATOM 745 N N . ARG A 1 97 ? -15.389 -4.770 -13.964 1.00 55.00 97 ARG A N 1
ATOM 746 C CA . ARG A 1 97 ? -15.005 -4.930 -15.375 1.00 55.00 97 ARG A CA 1
ATOM 747 C C . ARG A 1 97 ? -14.704 -6.386 -15.679 1.00 55.00 97 ARG A C 1
ATOM 749 O O . ARG A 1 97 ? -15.060 -6.806 -16.797 1.00 55.00 97 ARG A O 1
#

Sequence (97 aa):
MKRVSLIGKGKAEPAPTVGGGVNTFFSHKAPVTASKKKLLFSLPVDVTEKLADVYYELKKARKTIDKSDIVALALTTLLEDYKSKKEHSVLYKHSSR